Protein AF-A0A0F6SDD8-F1 (afdb_monomer_lite)

Sequence (160 aa):
MATKKSSKKKSAKKTAKSAKKSVKRTRSRAETPLMTAEERRKLVKAHDGYDDLIEEVVRKWSNDTALKVPGLSPAKLTKLLRDAERAKKKEAELRAALERKLGASYDARLRAEHDAWRAVLDVNAAVKLFARRDGALAERFAFLSDALTAKSAPEQPKEE

Structure (mmCIF, N/CA/C/O backbone):
data_AF-A0A0F6SDD8-F1
#
_entry.id   AF-A0A0F6SDD8-F1
#
loop_
_atom_site.group_PDB
_atom_site.id
_atom_site.type_symbol
_atom_site.label_atom_id
_atom_site.label_alt_id
_atom_site.label_comp_id
_atom_site.label_asym_id
_atom_site.label_entity_id
_atom_site.label_seq_id
_atom_site.pdbx_PDB_ins_code
_atom_site.Cartn_x
_atom_site.Cartn_y
_atom_site.Cartn_z
_atom_site.occupancy
_atom_site.B_iso_or_equiv
_atom_site.auth_seq_id
_atom_site.auth_comp_id
_atom_site.auth_asym_id
_atom_site.auth_atom_id
_atom_site.pdbx_PDB_model_num
ATOM 1 N N . MET A 1 1 ? -38.531 -73.138 -16.649 1.00 44.00 1 MET A N 1
ATOM 2 C CA . MET A 1 1 ? -37.800 -74.304 -16.091 1.00 44.00 1 MET A CA 1
ATOM 3 C C . MET A 1 1 ? -36.588 -73.812 -15.300 1.00 44.00 1 MET A C 1
ATOM 5 O O . MET A 1 1 ? -36.191 -72.670 -15.495 1.00 44.00 1 MET A O 1
ATOM 9 N N . ALA A 1 2 ? -36.010 -74.642 -14.424 1.00 46.47 2 ALA A N 1
ATOM 10 C CA . ALA A 1 2 ? -34.662 -74.430 -13.863 1.00 46.47 2 ALA A CA 1
ATOM 11 C C . ALA A 1 2 ? -33.587 -74.760 -14.946 1.00 46.47 2 ALA A C 1
ATOM 13 O O . ALA A 1 2 ? -33.962 -75.246 -16.007 1.00 46.47 2 ALA A O 1
ATOM 14 N N . THR A 1 3 ? -32.275 -74.499 -14.821 1.00 46.59 3 THR A N 1
ATOM 15 C CA . THR A 1 3 ? -31.350 -74.876 -13.722 1.00 46.59 3 THR A CA 1
ATOM 16 C C . THR A 1 3 ? -30.108 -73.968 -13.572 1.00 46.59 3 THR A C 1
ATOM 18 O O . THR A 1 3 ? -29.749 -73.219 -14.472 1.00 46.59 3 THR A O 1
ATOM 21 N N . LYS A 1 4 ? -29.406 -74.087 -12.428 1.00 46.31 4 LYS A N 1
ATOM 22 C CA . LYS A 1 4 ? -28.148 -73.384 -12.066 1.00 46.31 4 LYS A CA 1
ATOM 23 C C . LYS A 1 4 ? -26.872 -74.091 -12.577 1.00 46.31 4 LYS A C 1
ATOM 25 O O . LYS A 1 4 ? -26.862 -75.320 -12.590 1.00 46.31 4 LYS A O 1
ATOM 30 N N . LYS A 1 5 ? -25.782 -73.326 -12.804 1.00 48.28 5 LYS A N 1
ATOM 31 C CA . LYS A 1 5 ? -24.321 -73.592 -12.550 1.00 48.28 5 LYS A CA 1
ATOM 32 C C . LYS A 1 5 ? -23.512 -72.416 -13.176 1.00 48.28 5 LYS A C 1
ATOM 34 O O . LYS A 1 5 ? -23.873 -72.000 -14.263 1.00 48.28 5 LYS A O 1
ATOM 39 N N . SER A 1 6 ? -22.576 -71.673 -12.552 1.00 44.19 6 SER A N 1
ATOM 40 C CA . SER A 1 6 ? -21.309 -71.972 -11.823 1.00 44.19 6 SER A CA 1
ATOM 41 C C . SER A 1 6 ? -20.230 -72.639 -12.703 1.00 44.19 6 SER A C 1
ATOM 43 O O . SER A 1 6 ? -20.575 -73.615 -13.351 1.00 44.19 6 SER A O 1
ATOM 45 N N . SER A 1 7 ? -18.918 -72.324 -12.709 1.00 44.94 7 SER A N 1
ATOM 46 C CA . SER A 1 7 ? -18.048 -71.289 -12.067 1.00 44.94 7 SER A CA 1
ATOM 47 C C . SER A 1 7 ? -16.662 -71.275 -12.827 1.00 44.94 7 SER A C 1
ATOM 49 O O . SER A 1 7 ? -16.683 -71.670 -13.983 1.00 44.94 7 SER A O 1
ATOM 51 N N . LYS A 1 8 ? -15.432 -70.872 -12.408 1.00 40.53 8 LYS A N 1
ATOM 52 C CA . LYS A 1 8 ? -14.794 -70.571 -11.097 1.00 40.53 8 LYS A CA 1
ATOM 53 C C . LYS A 1 8 ? -13.409 -69.833 -11.201 1.00 40.53 8 LYS A C 1
ATOM 55 O O . LYS A 1 8 ? -12.373 -70.481 -11.273 1.00 40.53 8 LYS A O 1
ATOM 60 N N . LYS A 1 9 ? -13.378 -68.488 -11.130 1.00 45.12 9 LYS A N 1
ATOM 61 C CA . LYS A 1 9 ? -12.277 -67.594 -10.627 1.00 45.12 9 LYS A CA 1
ATOM 62 C C . LYS A 1 9 ? -10.794 -68.082 -10.685 1.00 45.12 9 LYS A C 1
ATOM 64 O O . LYS A 1 9 ? -10.389 -68.830 -9.800 1.00 45.12 9 LYS A O 1
ATOM 69 N N . LYS A 1 10 ? -9.951 -67.520 -11.580 1.00 44.53 10 LYS A N 1
ATOM 70 C CA . LYS A 1 10 ? -8.449 -67.435 -11.543 1.00 44.53 10 LYS A CA 1
ATOM 71 C C . LYS A 1 10 ? -7.939 -66.631 -12.769 1.00 44.53 10 LYS A C 1
ATOM 73 O O . LYS A 1 10 ? -8.639 -66.625 -13.770 1.00 44.53 10 LYS A O 1
ATOM 78 N N . SER A 1 11 ? -6.760 -65.991 -12.829 1.00 42.41 11 SER A N 1
ATOM 79 C CA . SER A 1 11 ? -5.891 -65.343 -11.816 1.00 42.41 11 SER A CA 1
ATOM 80 C C . SER A 1 11 ? -4.800 -64.499 -12.519 1.00 42.41 11 SER A C 1
ATOM 82 O O . SER A 1 11 ? -4.334 -64.874 -13.588 1.00 42.41 11 SER A O 1
ATOM 84 N N . ALA A 1 12 ? -4.378 -63.380 -11.920 1.00 46.97 12 ALA A N 1
ATOM 85 C CA . ALA A 1 12 ? -3.539 -62.339 -12.538 1.00 46.97 12 ALA A CA 1
ATOM 86 C C . ALA A 1 12 ? -2.123 -62.749 -13.014 1.00 46.97 12 ALA A C 1
ATOM 88 O O . ALA A 1 12 ? -1.447 -63.536 -12.349 1.00 46.97 12 ALA A O 1
ATOM 89 N N . LYS A 1 13 ? -1.585 -62.042 -14.030 1.00 42.28 13 LYS A N 1
ATOM 90 C CA . LYS A 1 13 ? -0.133 -61.775 -14.113 1.00 42.28 13 LYS A CA 1
ATOM 91 C C . LYS A 1 13 ? 0.233 -60.413 -14.739 1.00 42.28 13 LYS A C 1
ATOM 93 O O . LYS A 1 13 ? -0.121 -60.089 -15.861 1.00 42.28 13 LYS A O 1
ATOM 98 N N . LYS A 1 14 ? 0.972 -59.646 -13.935 1.00 51.28 14 LYS A N 1
ATOM 99 C CA . LYS A 1 14 ? 1.585 -58.315 -14.115 1.00 51.28 14 LYS A CA 1
ATOM 100 C C . LYS A 1 14 ? 2.164 -57.991 -15.514 1.00 51.28 14 LYS A C 1
ATOM 102 O O . LYS A 1 14 ? 3.063 -58.692 -15.964 1.00 51.28 14 LYS A O 1
ATOM 107 N N . THR A 1 15 ? 1.867 -56.793 -16.030 1.00 47.81 15 THR A N 1
ATOM 108 C CA . THR A 1 15 ? 2.735 -56.019 -16.957 1.00 47.81 15 THR A CA 1
ATOM 109 C C . THR A 1 15 ? 2.829 -54.544 -16.532 1.00 47.81 15 THR A C 1
ATOM 111 O O . THR A 1 15 ? 2.401 -53.622 -17.218 1.00 47.81 15 THR A O 1
ATOM 114 N N . ALA A 1 16 ? 3.414 -54.294 -15.357 1.00 52.66 16 ALA A N 1
ATOM 115 C CA . ALA A 1 16 ? 3.628 -52.940 -14.842 1.00 52.66 16 ALA A CA 1
ATOM 116 C C . ALA A 1 16 ? 4.839 -52.246 -15.511 1.00 52.66 16 ALA A C 1
ATOM 118 O O . ALA A 1 16 ? 5.933 -52.227 -14.952 1.00 52.66 16 ALA A O 1
ATOM 119 N N . LYS A 1 17 ? 4.637 -51.670 -16.704 1.00 50.75 17 LYS A N 1
ATOM 120 C CA . LYS A 1 17 ? 5.525 -50.708 -17.398 1.00 50.75 17 LYS A CA 1
ATOM 121 C C . LYS A 1 17 ? 4.655 -49.898 -18.385 1.00 50.75 17 LYS A C 1
ATOM 123 O O . LYS A 1 17 ? 3.901 -50.501 -19.125 1.00 50.75 17 LYS A O 1
ATOM 128 N N . SER A 1 18 ? 4.691 -48.566 -18.467 1.00 45.94 18 SER A N 1
ATOM 129 C CA . SER A 1 18 ? 5.513 -47.598 -17.731 1.00 45.94 18 SER A CA 1
ATOM 130 C C . SER A 1 18 ? 4.675 -46.419 -17.226 1.00 45.94 18 SER A C 1
ATOM 132 O O . SER A 1 18 ? 4.127 -45.640 -18.002 1.00 45.94 18 SER A O 1
ATOM 134 N N . ALA A 1 19 ? 4.624 -46.239 -15.905 1.00 49.44 19 ALA A N 1
ATOM 135 C CA . ALA A 1 19 ? 4.203 -44.972 -15.328 1.00 49.44 19 ALA A CA 1
ATOM 136 C C . ALA A 1 19 ? 5.352 -43.969 -15.509 1.00 49.44 19 ALA A C 1
ATOM 138 O O . ALA A 1 19 ? 6.226 -43.858 -14.647 1.00 49.44 19 ALA A O 1
ATOM 139 N N . LYS A 1 20 ? 5.367 -43.239 -16.634 1.00 48.06 20 LYS A N 1
ATOM 140 C CA . LYS A 1 20 ? 6.197 -42.036 -16.781 1.00 48.06 20 LYS A CA 1
ATOM 141 C C . LYS A 1 20 ? 5.686 -40.976 -15.800 1.00 48.06 20 LYS A C 1
ATOM 143 O O . LYS A 1 20 ? 4.957 -40.066 -16.180 1.00 48.06 20 LYS A O 1
ATOM 148 N N . LYS A 1 21 ? 6.093 -41.092 -14.529 1.00 50.47 21 LYS A N 1
ATOM 149 C CA . LYS A 1 21 ? 6.083 -39.982 -13.575 1.00 50.47 21 LYS A CA 1
ATOM 150 C C . LYS A 1 21 ? 6.970 -38.892 -14.165 1.00 50.47 21 LYS A C 1
ATOM 152 O O . LYS A 1 21 ? 8.182 -38.887 -13.959 1.00 50.47 21 LYS A O 1
ATOM 157 N N . SER A 1 22 ? 6.363 -37.968 -14.901 1.00 51.16 22 SER A N 1
ATOM 158 C CA . SER A 1 22 ? 6.929 -36.654 -15.153 1.00 51.16 22 SER A CA 1
ATOM 159 C C . SER A 1 22 ? 7.025 -35.956 -13.801 1.00 51.16 22 SER A C 1
ATOM 161 O O . SER A 1 22 ? 6.116 -35.248 -13.374 1.00 51.16 22 SER A O 1
ATOM 163 N N . VAL A 1 23 ? 8.126 -36.215 -13.085 1.00 50.06 23 VAL A N 1
ATOM 164 C CA . VAL A 1 23 ? 8.493 -35.481 -11.874 1.00 50.06 23 VAL A CA 1
ATOM 165 C C . VAL A 1 23 ? 8.621 -34.031 -12.308 1.00 50.06 23 VAL A C 1
ATOM 167 O O . VAL A 1 23 ? 9.621 -33.635 -12.909 1.00 50.06 23 VAL A O 1
ATOM 170 N N . LYS A 1 24 ? 7.540 -33.274 -12.096 1.00 54.25 24 LYS A N 1
ATOM 171 C CA . LYS A 1 24 ? 7.398 -31.878 -12.490 1.00 54.25 24 LYS A CA 1
ATOM 172 C C . LYS A 1 24 ? 8.423 -31.118 -11.672 1.00 54.25 24 LYS A C 1
ATOM 174 O O . LYS A 1 24 ? 8.175 -30.801 -10.516 1.00 54.25 24 LYS A O 1
ATOM 179 N N . ARG A 1 25 ? 9.611 -30.954 -12.260 1.00 51.09 25 ARG A N 1
ATOM 180 C CA . ARG A 1 25 ? 10.833 -30.496 -11.600 1.00 51.09 25 ARG A CA 1
ATOM 181 C C . ARG A 1 25 ? 10.624 -29.046 -11.191 1.00 51.09 25 ARG A C 1
ATOM 183 O O . ARG A 1 25 ? 10.959 -28.128 -11.938 1.00 51.09 25 ARG A O 1
ATOM 190 N N . THR A 1 26 ? 10.017 -28.863 -10.021 1.00 55.34 26 THR A N 1
ATOM 191 C CA . THR A 1 26 ? 9.860 -27.593 -9.326 1.00 55.34 26 THR A CA 1
ATOM 192 C C . THR A 1 26 ? 11.255 -27.094 -9.010 1.00 55.34 26 THR A C 1
ATOM 194 O O . THR A 1 26 ? 11.801 -27.358 -7.942 1.00 55.34 26 THR A O 1
ATOM 197 N N . ARG A 1 27 ? 11.851 -26.400 -9.987 1.00 56.19 27 ARG A N 1
ATOM 198 C CA . ARG A 1 27 ? 12.947 -25.473 -9.744 1.00 56.19 27 ARG A CA 1
ATOM 199 C C . ARG A 1 27 ? 12.474 -24.592 -8.598 1.00 56.19 27 ARG A C 1
ATOM 201 O O . ARG A 1 27 ? 11.515 -23.841 -8.781 1.00 56.19 27 ARG A O 1
ATOM 208 N N . SER A 1 28 ? 13.110 -24.727 -7.439 1.00 57.31 28 SER A N 1
ATOM 209 C CA . SER A 1 28 ? 13.036 -23.724 -6.390 1.00 57.31 28 SER A CA 1
ATOM 210 C C . SER A 1 28 ? 13.368 -22.400 -7.063 1.00 57.31 28 SER A C 1
ATOM 212 O O . SER A 1 28 ? 14.458 -22.210 -7.606 1.00 57.31 28 SER A O 1
ATOM 214 N N . ARG A 1 29 ? 12.362 -21.530 -7.164 1.00 60.12 29 ARG A N 1
ATOM 215 C CA . ARG A 1 29 ? 12.535 -20.207 -7.745 1.00 60.12 29 ARG A CA 1
ATOM 216 C C . ARG A 1 29 ? 13.395 -19.455 -6.747 1.00 60.12 29 ARG A C 1
ATOM 218 O O . ARG A 1 29 ? 12.869 -19.047 -5.722 1.00 60.12 29 ARG A O 1
ATOM 225 N N . ALA A 1 30 ? 14.694 -19.361 -7.029 1.00 59.06 30 ALA A N 1
ATOM 226 C CA . ALA A 1 30 ? 15.631 -18.622 -6.197 1.00 59.06 30 ALA A CA 1
ATOM 227 C C . ALA A 1 30 ? 15.031 -17.241 -5.923 1.00 59.06 30 ALA A C 1
ATOM 229 O O . ALA A 1 30 ? 14.735 -16.489 -6.859 1.00 59.06 30 ALA A O 1
ATOM 230 N N . GLU A 1 31 ? 14.751 -16.974 -4.653 1.00 67.88 31 GLU A N 1
ATOM 231 C CA . GLU A 1 31 ? 14.147 -15.720 -4.247 1.00 67.88 31 GLU A CA 1
ATOM 232 C C . GLU A 1 31 ? 15.206 -14.639 -4.423 1.00 67.88 31 GLU A C 1
ATOM 234 O O . GLU A 1 31 ? 16.320 -14.742 -3.909 1.00 67.88 31 GLU A O 1
ATOM 239 N N . THR A 1 32 ? 14.891 -13.628 -5.230 1.00 71.69 32 THR A N 1
ATOM 240 C CA . THR A 1 32 ? 15.753 -12.455 -5.367 1.00 71.69 32 THR A CA 1
ATOM 241 C C . THR A 1 32 ? 15.836 -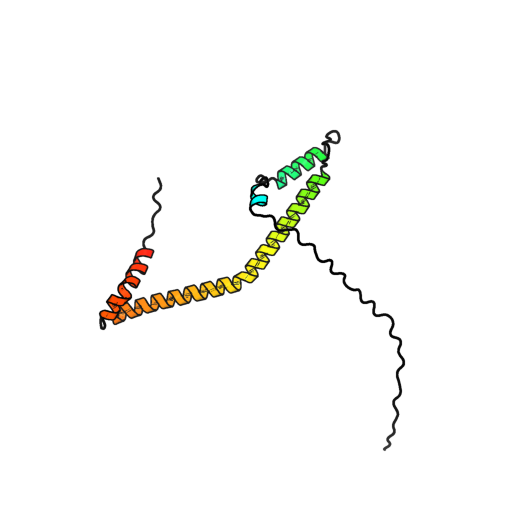11.788 -3.995 1.00 71.69 32 THR A C 1
ATOM 243 O O . THR A 1 32 ? 14.772 -11.443 -3.470 1.00 71.69 32 THR A O 1
ATOM 246 N N . PRO A 1 33 ? 17.035 -11.619 -3.406 1.00 78.19 33 PRO A N 1
ATOM 247 C CA . PRO A 1 33 ? 17.164 -11.089 -2.055 1.00 78.19 33 PRO A CA 1
ATOM 248 C C . PRO A 1 33 ? 16.494 -9.717 -1.960 1.00 78.19 33 PRO A C 1
ATOM 250 O O . PRO A 1 33 ? 16.616 -8.885 -2.863 1.00 78.19 33 PRO A O 1
ATOM 253 N N . LEU A 1 34 ? 15.740 -9.498 -0.882 1.00 83.19 34 LEU A N 1
ATOM 254 C CA . LEU A 1 34 ? 15.018 -8.249 -0.675 1.00 83.19 34 LEU A CA 1
ATOM 255 C C . LEU A 1 34 ? 16.026 -7.130 -0.407 1.00 83.19 34 LEU A C 1
ATOM 257 O O . LEU A 1 34 ? 16.721 -7.165 0.605 1.00 83.19 34 LEU A O 1
ATOM 261 N N . MET A 1 35 ? 16.052 -6.119 -1.279 1.00 86.50 35 MET A N 1
ATOM 262 C CA . MET A 1 35 ? 16.920 -4.956 -1.094 1.00 86.50 35 MET A CA 1
ATOM 263 C C . MET A 1 35 ? 16.654 -4.262 0.241 1.00 86.50 35 MET A C 1
ATOM 265 O O . MET A 1 35 ? 15.490 -3.975 0.572 1.00 86.50 35 MET A O 1
ATOM 269 N N . THR A 1 36 ? 17.726 -3.940 0.964 1.00 88.31 36 THR A N 1
ATOM 270 C CA . THR A 1 36 ? 17.660 -3.233 2.250 1.00 88.31 36 THR A CA 1
ATOM 271 C C . THR A 1 36 ? 17.143 -1.801 2.083 1.00 88.31 36 THR A C 1
ATOM 273 O O . THR A 1 36 ? 17.120 -1.235 0.986 1.00 88.31 36 THR A O 1
ATOM 276 N N . ALA A 1 37 ? 16.716 -1.175 3.184 1.00 84.12 37 ALA A N 1
ATOM 277 C CA . ALA A 1 37 ? 16.279 0.222 3.161 1.00 84.12 37 ALA A CA 1
ATOM 278 C C . ALA A 1 37 ? 17.405 1.183 2.728 1.00 84.12 37 ALA A C 1
ATOM 280 O O . ALA A 1 37 ? 17.132 2.206 2.102 1.00 84.12 37 ALA A O 1
ATOM 281 N N . GLU A 1 38 ? 18.666 0.845 3.012 1.00 83.88 38 GLU A N 1
ATOM 282 C CA . GLU A 1 38 ? 19.824 1.620 2.570 1.00 83.88 38 GLU A CA 1
ATOM 283 C C . GLU A 1 38 ? 20.108 1.475 1.077 1.00 83.88 38 GLU A C 1
ATOM 285 O O . GLU A 1 38 ? 20.321 2.482 0.408 1.00 83.88 38 GLU A O 1
ATOM 290 N N . GLU A 1 39 ? 20.087 0.254 0.534 1.00 86.00 39 GLU A N 1
ATOM 291 C CA . GLU A 1 39 ? 20.245 0.027 -0.911 1.00 86.00 39 GLU A CA 1
ATOM 292 C C . GLU A 1 39 ? 19.201 0.817 -1.702 1.00 86.00 39 GLU A C 1
ATOM 294 O O . GLU A 1 39 ? 19.546 1.516 -2.651 1.00 86.00 39 GLU A O 1
ATOM 299 N N . ARG A 1 40 ? 17.939 0.805 -1.252 1.00 85.88 40 ARG A N 1
ATOM 300 C CA . ARG A 1 40 ? 16.855 1.578 -1.880 1.00 85.88 40 ARG A CA 1
ATOM 301 C C . ARG A 1 40 ? 17.078 3.091 -1.834 1.00 85.88 40 ARG A C 1
ATOM 303 O O . ARG A 1 40 ? 16.659 3.776 -2.759 1.00 85.88 40 ARG A O 1
ATOM 310 N N . ARG A 1 41 ? 17.734 3.615 -0.791 1.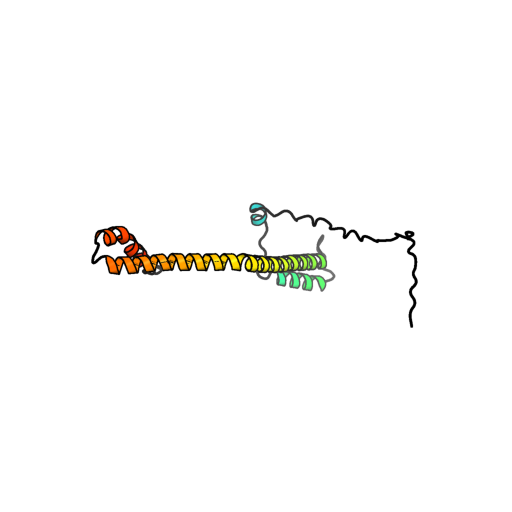00 82.81 41 ARG A N 1
ATOM 311 C CA . ARG A 1 41 ? 18.120 5.039 -0.690 1.00 82.81 41 ARG A CA 1
ATOM 312 C C . ARG A 1 41 ? 19.329 5.392 -1.564 1.00 82.81 41 ARG A C 1
ATOM 314 O O . ARG A 1 41 ? 19.472 6.550 -1.934 1.00 82.81 41 ARG A O 1
ATOM 321 N N . LYS A 1 42 ? 20.184 4.412 -1.880 1.00 86.56 42 LYS A N 1
ATOM 322 C CA . LYS A 1 42 ? 21.380 4.552 -2.733 1.00 86.56 42 LYS A CA 1
ATOM 323 C C . LYS A 1 42 ? 21.067 4.384 -4.232 1.00 86.56 42 LYS A C 1
ATOM 325 O O . LYS A 1 42 ? 21.907 4.715 -5.063 1.00 86.56 42 LYS A O 1
ATOM 330 N N . LEU A 1 43 ? 19.878 3.890 -4.593 1.00 86.81 43 LEU A N 1
ATOM 331 C CA . LEU A 1 43 ? 19.405 3.840 -5.980 1.00 86.81 43 LEU A CA 1
ATOM 332 C C . LEU A 1 43 ? 19.073 5.242 -6.512 1.00 86.81 43 LEU A C 1
ATOM 334 O O . LEU A 1 43 ? 18.389 6.029 -5.858 1.00 86.81 43 LEU A O 1
ATOM 338 N N . VAL A 1 44 ? 19.492 5.516 -7.749 1.00 84.94 44 VAL A N 1
ATOM 339 C CA . VAL A 1 44 ? 19.061 6.704 -8.497 1.00 84.94 44 VAL A CA 1
ATOM 340 C C . VAL A 1 44 ? 17.556 6.602 -8.754 1.00 84.94 44 VAL A C 1
ATOM 342 O O . VAL A 1 44 ? 17.088 5.622 -9.337 1.00 84.94 44 VAL A O 1
ATOM 345 N N . LYS A 1 45 ? 16.793 7.614 -8.327 1.00 84.62 45 LYS A N 1
ATOM 346 C CA . LYS A 1 45 ? 15.373 7.735 -8.679 1.00 84.62 45 LYS A CA 1
ATOM 347 C C . LYS A 1 45 ? 15.251 7.974 -10.182 1.00 84.62 45 LYS A C 1
ATOM 349 O O . LYS A 1 45 ? 15.939 8.837 -10.722 1.00 84.62 45 LYS A O 1
ATOM 354 N N . ALA A 1 46 ? 14.372 7.231 -10.844 1.00 83.81 46 ALA A N 1
ATOM 355 C CA . ALA A 1 46 ? 14.021 7.519 -12.227 1.00 83.81 46 ALA A CA 1
ATOM 356 C C . ALA A 1 46 ? 13.235 8.841 -12.314 1.00 83.81 46 ALA A C 1
ATOM 358 O O . ALA A 1 46 ? 12.544 9.212 -11.366 1.00 83.81 46 ALA A O 1
ATOM 359 N N . HIS A 1 47 ? 13.357 9.540 -13.442 1.00 84.88 47 HIS A N 1
ATOM 360 C CA . HIS A 1 47 ? 12.598 10.758 -13.732 1.00 84.88 47 HIS A CA 1
ATOM 361 C C . HIS A 1 47 ? 11.138 10.416 -14.078 1.00 84.88 47 HIS A C 1
ATOM 363 O O . HIS A 1 47 ? 10.865 9.335 -14.604 1.00 84.88 47 HIS A O 1
ATOM 369 N N . ASP A 1 48 ? 10.196 11.328 -13.856 1.00 81.81 48 ASP A N 1
ATOM 370 C CA . ASP A 1 48 ? 8.828 11.145 -14.353 1.00 81.81 48 ASP A CA 1
ATOM 371 C C . ASP A 1 48 ? 8.829 11.104 -15.894 1.00 81.81 48 ASP A C 1
ATOM 373 O O . ASP A 1 48 ? 9.508 11.900 -16.543 1.00 81.81 48 ASP A O 1
ATOM 377 N N . GLY A 1 49 ? 8.151 10.123 -16.498 1.00 85.50 49 GLY A N 1
ATOM 378 C CA . GLY A 1 49 ? 8.237 9.876 -17.948 1.00 85.50 49 GLY A CA 1
ATOM 379 C C . GLY A 1 49 ? 9.563 9.258 -18.432 1.00 85.50 49 GLY A C 1
ATOM 380 O O . GLY A 1 49 ? 9.859 9.298 -19.625 1.00 85.50 49 GLY A O 1
ATOM 381 N N . TYR A 1 50 ? 10.386 8.666 -17.548 1.00 89.38 50 TYR A N 1
ATOM 382 C CA . TYR A 1 50 ? 11.622 7.987 -17.984 1.00 89.38 50 TYR A CA 1
ATOM 383 C C . TYR A 1 50 ? 11.362 6.843 -18.985 1.00 89.38 50 TYR A C 1
ATOM 385 O O . TYR A 1 50 ? 12.239 6.552 -19.798 1.00 89.38 50 TYR A O 1
ATOM 393 N N . ASP A 1 51 ? 10.191 6.191 -18.910 1.00 88.94 51 ASP A N 1
ATOM 394 C CA . ASP A 1 51 ? 9.780 5.128 -19.834 1.00 88.94 51 ASP A CA 1
ATOM 395 C C . ASP A 1 51 ? 9.788 5.687 -21.283 1.00 88.94 51 ASP A C 1
ATOM 397 O O . ASP A 1 51 ? 10.504 5.166 -22.142 1.00 88.94 51 ASP A O 1
ATOM 401 N N . ASP A 1 52 ? 9.111 6.820 -21.518 1.00 89.38 52 ASP A N 1
ATOM 402 C CA . ASP A 1 52 ? 9.012 7.500 -22.822 1.00 89.38 52 ASP A CA 1
ATOM 403 C C . ASP A 1 52 ? 10.372 8.013 -23.325 1.00 89.38 52 ASP A C 1
ATOM 405 O O . ASP A 1 52 ? 10.714 7.866 -24.502 1.00 89.38 52 ASP A O 1
ATOM 409 N N . LEU A 1 53 ? 11.191 8.576 -22.427 1.00 91.38 53 LEU A N 1
ATOM 410 C CA . LEU A 1 53 ? 12.533 9.065 -22.758 1.00 91.38 53 LEU A CA 1
ATOM 411 C C . LEU A 1 53 ? 13.458 7.927 -23.221 1.00 91.38 53 LEU A C 1
ATOM 413 O O . LEU A 1 53 ? 14.242 8.106 -24.156 1.00 91.38 53 LEU A O 1
ATOM 417 N N . ILE A 1 54 ? 13.363 6.742 -22.606 1.00 90.31 54 ILE A N 1
ATOM 418 C CA . ILE A 1 54 ? 14.122 5.563 -23.044 1.00 90.31 54 ILE A CA 1
ATOM 419 C C . ILE A 1 54 ? 13.637 5.089 -24.419 1.00 90.31 54 ILE A C 1
ATOM 421 O O . ILE A 1 54 ? 14.476 4.730 -25.249 1.00 90.31 54 ILE A O 1
ATOM 425 N N . GLU A 1 55 ? 12.330 5.111 -24.697 1.00 91.44 55 GLU A N 1
ATOM 426 C CA . GLU A 1 55 ? 11.817 4.778 -26.032 1.00 91.44 55 GLU A CA 1
ATOM 427 C C . GLU A 1 55 ? 12.283 5.779 -27.098 1.00 91.44 55 GLU A C 1
ATOM 429 O O . GLU A 1 55 ? 12.713 5.361 -28.177 1.00 91.44 55 GLU A O 1
ATOM 434 N N . GLU A 1 56 ? 12.294 7.082 -26.803 1.00 91.88 56 GLU A N 1
ATOM 435 C CA . GLU A 1 56 ? 12.774 8.096 -27.746 1.00 91.88 56 GLU A CA 1
ATOM 436 C C . GLU A 1 56 ? 14.283 7.966 -28.022 1.00 91.88 56 GLU A C 1
ATOM 438 O O . GLU A 1 56 ? 14.708 8.028 -29.180 1.00 91.88 56 GLU A O 1
ATOM 443 N N . VAL A 1 57 ? 15.095 7.706 -26.989 1.00 91.06 57 VAL A N 1
ATOM 444 C CA . VAL A 1 57 ? 16.536 7.425 -27.125 1.00 91.06 57 VAL A CA 1
ATOM 445 C C . VAL A 1 57 ? 16.771 6.156 -27.947 1.00 91.06 57 VAL A C 1
ATOM 447 O O . VAL A 1 57 ? 17.589 6.166 -28.867 1.00 91.06 57 VAL A O 1
ATOM 450 N N . VAL A 1 58 ? 16.031 5.075 -27.674 1.00 91.62 58 VAL A N 1
ATOM 451 C CA . VAL A 1 58 ? 16.097 3.829 -28.458 1.00 91.62 58 VAL A CA 1
ATOM 452 C C . VAL A 1 58 ? 15.705 4.076 -29.914 1.00 91.62 58 VAL A C 1
ATOM 454 O O . VAL A 1 58 ? 16.377 3.557 -30.804 1.00 91.62 58 VAL A O 1
ATOM 457 N N . ARG A 1 59 ? 14.667 4.877 -30.180 1.00 91.50 59 ARG A N 1
ATOM 458 C CA . ARG A 1 59 ? 14.203 5.215 -31.534 1.00 91.50 59 ARG A CA 1
ATOM 459 C C . ARG A 1 59 ? 15.231 6.051 -32.296 1.00 91.50 59 ARG A C 1
ATOM 461 O O . ARG A 1 59 ? 15.591 5.681 -33.409 1.00 91.50 59 ARG A O 1
ATOM 468 N N . LYS A 1 60 ? 15.737 7.135 -31.697 1.00 90.44 60 LYS A N 1
ATOM 469 C CA . LYS A 1 60 ? 16.778 7.997 -32.289 1.00 90.44 60 LYS A CA 1
ATOM 470 C C . LYS A 1 60 ? 18.042 7.193 -32.607 1.00 90.44 60 LYS A C 1
ATOM 472 O O . LYS A 1 60 ? 18.525 7.240 -33.733 1.00 90.44 60 LYS A O 1
ATOM 477 N N . TRP A 1 61 ? 18.517 6.387 -31.658 1.00 91.81 61 TRP A N 1
ATOM 478 C CA . TRP A 1 61 ? 19.720 5.567 -31.827 1.00 91.81 61 TRP A CA 1
ATOM 479 C C . TRP A 1 61 ? 19.524 4.399 -32.811 1.00 91.81 61 TRP A C 1
ATOM 481 O O . TRP A 1 61 ? 20.434 4.075 -33.561 1.00 91.81 61 TRP A O 1
ATOM 491 N N . SER A 1 62 ? 18.340 3.783 -32.886 1.00 87.31 62 SER A N 1
ATOM 492 C CA . SER A 1 62 ? 18.094 2.706 -33.867 1.00 87.31 62 SER A CA 1
ATOM 493 C C . SER A 1 62 ? 18.018 3.210 -35.314 1.00 87.31 62 SER A C 1
ATOM 495 O O . SER A 1 62 ? 18.190 2.415 -36.235 1.00 87.31 62 SER A O 1
ATOM 497 N N . ASN A 1 63 ? 17.769 4.509 -35.515 1.00 89.25 63 ASN A N 1
ATOM 498 C CA . ASN A 1 63 ? 17.701 5.137 -36.835 1.00 89.25 63 ASN A CA 1
ATOM 499 C C . ASN A 1 63 ? 19.074 5.607 -37.356 1.00 89.25 63 ASN A C 1
ATOM 501 O O . ASN A 1 63 ? 19.241 5.723 -38.568 1.00 89.25 63 ASN A O 1
ATOM 505 N N . ASP A 1 64 ? 20.044 5.871 -36.473 1.00 85.94 64 ASP A N 1
ATOM 506 C CA . ASP A 1 64 ? 21.405 6.289 -36.838 1.00 85.94 64 ASP A CA 1
ATOM 507 C C . ASP A 1 64 ? 22.402 5.131 -36.665 1.00 85.94 64 ASP A C 1
ATOM 509 O O . ASP A 1 64 ? 22.832 4.791 -35.562 1.00 85.94 64 ASP A O 1
ATOM 513 N N . THR A 1 65 ? 22.800 4.531 -37.788 1.00 76.56 65 THR A N 1
ATOM 514 C CA . THR A 1 65 ? 23.740 3.400 -37.833 1.00 76.56 65 THR A CA 1
ATOM 515 C C . THR A 1 65 ? 25.211 3.796 -37.653 1.00 76.56 65 THR A C 1
ATOM 517 O O . THR A 1 65 ? 26.055 2.913 -37.445 1.00 76.56 65 THR A O 1
ATOM 520 N N . ALA A 1 66 ? 25.541 5.092 -37.693 1.00 80.62 66 ALA A N 1
ATOM 521 C CA . ALA A 1 66 ? 26.872 5.592 -37.361 1.00 80.62 66 ALA A CA 1
ATOM 522 C C . ALA A 1 66 ? 27.069 5.706 -35.838 1.00 80.62 66 ALA A C 1
ATOM 524 O O . ALA A 1 66 ? 28.183 5.501 -35.346 1.00 80.62 66 ALA A O 1
ATOM 525 N N . LEU A 1 67 ? 25.996 5.970 -35.082 1.00 81.12 67 LEU A N 1
ATOM 526 C CA . LEU A 1 67 ? 26.052 6.196 -33.638 1.00 81.12 67 LEU A CA 1
ATOM 527 C C . LEU A 1 67 ? 26.374 4.903 -32.857 1.00 81.12 67 LEU A C 1
ATOM 529 O O . LEU A 1 67 ? 25.556 3.989 -32.732 1.00 81.12 67 LEU A O 1
ATOM 533 N N . LYS A 1 68 ? 27.577 4.816 -32.277 1.00 85.50 68 LYS A N 1
ATOM 534 C CA . LYS A 1 68 ? 28.050 3.631 -31.535 1.00 85.50 68 LYS A CA 1
ATOM 535 C C . LYS A 1 68 ?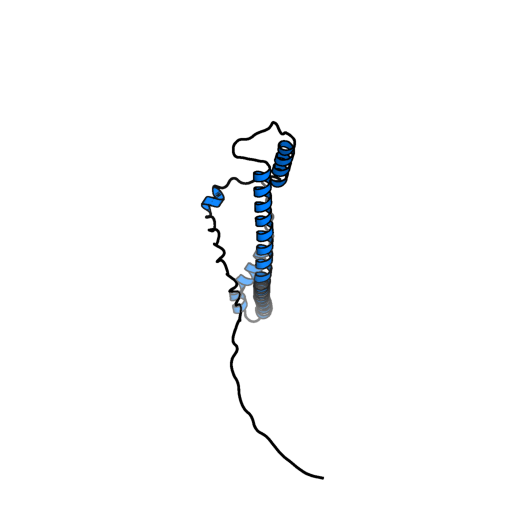 28.516 3.999 -30.128 1.00 85.50 68 LYS A C 1
ATOM 537 O O . LYS A 1 68 ? 29.583 4.576 -29.955 1.00 85.50 68 LYS A O 1
ATOM 542 N N . VAL A 1 69 ? 27.739 3.604 -29.118 1.00 85.69 69 VAL A N 1
ATOM 543 C CA . VAL A 1 69 ? 28.103 3.744 -27.697 1.00 85.69 69 VAL A CA 1
ATOM 544 C C . VAL A 1 69 ? 28.756 2.444 -27.199 1.00 85.69 69 VAL A C 1
ATOM 546 O O . VAL A 1 69 ? 28.110 1.394 -27.254 1.00 85.69 69 VAL A O 1
ATOM 549 N N . PRO A 1 70 ? 30.001 2.462 -26.688 1.00 87.38 70 PRO A N 1
ATOM 550 C CA . PRO A 1 70 ? 30.648 1.268 -26.144 1.00 87.38 70 PRO A CA 1
ATOM 551 C C . PRO A 1 70 ? 29.852 0.618 -24.998 1.00 87.38 70 PRO A C 1
ATOM 553 O O . PRO A 1 70 ? 29.366 1.290 -24.092 1.00 87.38 70 PRO A O 1
ATOM 556 N N . GLY A 1 71 ? 29.723 -0.713 -25.015 1.00 85.19 71 GLY A N 1
ATOM 557 C CA . GLY A 1 71 ? 29.128 -1.497 -23.919 1.00 85.19 71 GLY A CA 1
ATOM 558 C C . GLY A 1 71 ? 27.598 -1.416 -23.756 1.00 85.19 71 GLY A C 1
ATOM 559 O O . GLY A 1 71 ? 27.031 -2.181 -22.962 1.00 85.19 71 GLY A O 1
ATOM 560 N N . LEU A 1 72 ? 26.905 -0.551 -24.501 1.00 88.06 72 LEU A N 1
ATOM 561 C CA . LEU A 1 72 ? 25.441 -0.507 -24.599 1.00 88.06 72 LEU A CA 1
ATOM 562 C C . LEU A 1 72 ? 24.970 -0.796 -26.035 1.00 88.06 72 LEU A C 1
ATOM 564 O O . LEU A 1 72 ? 25.738 -0.767 -26.989 1.00 88.06 72 LEU A O 1
ATOM 568 N N . SER A 1 73 ? 23.680 -1.090 -26.178 1.00 89.88 73 SER A N 1
ATOM 569 C CA . SER A 1 73 ? 22.986 -1.160 -27.466 1.00 89.88 73 SER A CA 1
ATOM 570 C C . SER A 1 73 ? 21.509 -0.795 -27.271 1.00 89.88 73 SER A C 1
ATOM 572 O O . SER A 1 73 ? 21.003 -0.969 -26.154 1.00 89.88 73 SER A O 1
ATOM 574 N N . PRO A 1 74 ? 20.781 -0.363 -28.320 1.00 89.62 74 PRO A N 1
ATOM 575 C CA . PRO A 1 74 ? 19.347 -0.087 -28.216 1.00 89.62 74 PRO A CA 1
ATOM 576 C C . PRO A 1 74 ? 18.571 -1.284 -27.647 1.00 89.62 74 PRO A C 1
ATOM 578 O O . PRO A 1 74 ? 17.829 -1.143 -26.680 1.00 89.62 74 PRO A O 1
ATOM 581 N N . ALA A 1 75 ? 18.858 -2.498 -28.131 1.00 89.69 75 ALA A N 1
ATOM 582 C CA . ALA A 1 75 ? 18.235 -3.733 -27.648 1.00 89.69 75 ALA A CA 1
ATOM 583 C C . ALA A 1 75 ? 18.478 -4.018 -26.149 1.00 89.69 75 ALA A C 1
ATOM 585 O O . ALA A 1 75 ? 17.623 -4.617 -25.491 1.00 89.69 75 ALA A O 1
ATOM 586 N N . LYS A 1 76 ? 19.616 -3.583 -25.582 1.00 90.69 76 LYS A N 1
ATOM 587 C CA . LYS A 1 76 ? 19.900 -3.687 -24.139 1.00 90.69 76 LYS A CA 1
ATOM 588 C C . LYS A 1 76 ? 18.997 -2.745 -23.335 1.00 90.69 76 LYS A C 1
ATOM 590 O O . LYS A 1 76 ? 18.459 -3.173 -22.317 1.00 90.69 76 LYS A O 1
ATOM 595 N N . LEU A 1 77 ? 18.778 -1.517 -23.815 1.00 89.94 77 LEU A N 1
ATOM 596 C CA . LEU A 1 77 ? 17.840 -0.561 -23.211 1.00 89.94 77 LEU A CA 1
ATOM 597 C C . LEU A 1 77 ? 16.389 -1.055 -23.315 1.00 89.94 77 LEU A C 1
ATOM 599 O O . LEU A 1 77 ? 15.714 -1.167 -22.295 1.00 89.94 77 LEU A O 1
ATOM 603 N N . THR A 1 78 ? 15.936 -1.473 -24.505 1.00 91.75 78 THR A N 1
ATOM 604 C CA . THR A 1 78 ? 14.584 -2.031 -24.707 1.00 91.75 78 THR A CA 1
ATOM 605 C C . THR A 1 78 ? 14.318 -3.252 -23.822 1.00 91.75 78 THR A C 1
ATOM 607 O O . THR A 1 78 ? 13.201 -3.443 -23.341 1.00 91.75 78 THR A O 1
ATOM 610 N N . LYS A 1 79 ? 15.332 -4.097 -23.581 1.00 92.81 79 LYS A N 1
ATOM 611 C CA . LYS A 1 79 ? 15.206 -5.228 -22.653 1.00 92.81 79 LYS A CA 1
ATOM 612 C C . LYS A 1 79 ? 15.019 -4.755 -21.209 1.00 92.81 79 LYS A C 1
ATOM 614 O O . LYS A 1 79 ? 14.121 -5.259 -20.541 1.00 92.81 79 LYS A O 1
ATOM 619 N N . LEU A 1 80 ? 15.844 -3.817 -20.738 1.00 92.00 80 LEU A N 1
ATOM 620 C CA . LEU A 1 80 ? 15.755 -3.283 -19.374 1.00 92.00 80 LEU A CA 1
ATOM 621 C C . LEU A 1 80 ? 14.389 -2.634 -19.117 1.00 92.00 80 LEU A C 1
ATOM 623 O O . LEU A 1 80 ? 13.765 -2.947 -18.107 1.00 92.00 80 LEU A O 1
ATOM 627 N N . LEU A 1 81 ? 13.891 -1.837 -20.069 1.00 91.56 81 LEU A N 1
ATOM 628 C CA . LEU A 1 81 ? 12.554 -1.239 -20.031 1.00 91.56 81 LEU A CA 1
ATOM 629 C C . LEU A 1 81 ? 11.461 -2.313 -19.879 1.00 91.56 81 LEU A C 1
ATOM 631 O O . LEU A 1 81 ? 10.702 -2.303 -18.913 1.00 91.56 81 LEU A O 1
ATOM 635 N N . ARG A 1 82 ? 11.444 -3.318 -20.765 1.00 93.06 82 ARG A N 1
ATOM 636 C CA . ARG A 1 82 ? 10.467 -4.425 -20.724 1.00 93.06 82 ARG A CA 1
ATOM 637 C C . ARG A 1 82 ? 10.545 -5.258 -19.446 1.00 93.06 82 ARG A C 1
ATOM 639 O O . ARG A 1 82 ? 9.518 -5.723 -18.953 1.00 93.06 82 ARG A O 1
ATOM 646 N N . ASP A 1 83 ? 11.737 -5.493 -18.905 1.00 92.00 83 ASP A N 1
ATOM 647 C CA . ASP A 1 83 ? 11.887 -6.246 -17.657 1.00 92.00 83 ASP A CA 1
ATOM 648 C C . ASP A 1 83 ? 11.473 -5.402 -16.427 1.00 92.00 83 ASP A C 1
ATOM 650 O O . ASP A 1 83 ? 10.900 -5.964 -15.489 1.00 92.00 83 ASP A O 1
ATOM 654 N N . ALA A 1 84 ? 11.614 -4.069 -16.472 1.00 89.69 84 ALA A N 1
ATOM 655 C CA . ALA A 1 84 ? 11.048 -3.140 -15.488 1.00 89.69 84 ALA A CA 1
ATOM 656 C C . ALA A 1 84 ? 9.508 -3.067 -15.561 1.00 89.69 84 ALA A C 1
ATOM 658 O O . ALA A 1 84 ? 8.842 -3.244 -14.539 1.00 89.69 84 ALA A O 1
ATOM 659 N N . GLU A 1 85 ? 8.914 -2.939 -16.756 1.00 91.75 85 GLU A N 1
ATOM 660 C CA . GLU A 1 85 ? 7.456 -3.044 -16.949 1.00 91.75 85 GLU A CA 1
ATOM 661 C C . GLU A 1 85 ? 6.892 -4.344 -16.355 1.00 91.75 85 GLU A C 1
ATOM 663 O O . GLU A 1 85 ? 5.849 -4.358 -15.700 1.00 91.75 85 GLU A O 1
ATOM 668 N N . ARG A 1 86 ? 7.582 -5.466 -16.597 1.00 92.50 86 ARG A N 1
ATOM 669 C CA . ARG A 1 86 ? 7.204 -6.793 -16.092 1.00 92.50 86 ARG A CA 1
ATOM 670 C C . ARG A 1 86 ? 7.341 -6.912 -14.579 1.00 92.50 86 ARG A C 1
ATOM 672 O O . ARG A 1 86 ? 6.719 -7.812 -14.015 1.00 92.50 86 ARG A O 1
ATOM 679 N N . ALA A 1 87 ? 8.159 -6.084 -13.934 1.00 90.12 87 ALA A N 1
ATOM 680 C CA . ALA A 1 87 ? 8.191 -5.962 -12.482 1.00 90.12 87 ALA A CA 1
ATOM 681 C C . ALA A 1 87 ? 6.999 -5.119 -11.998 1.00 90.12 87 ALA A C 1
ATOM 683 O O . ALA A 1 87 ? 6.204 -5.625 -11.211 1.00 90.12 87 ALA A O 1
ATOM 684 N N . LYS A 1 88 ? 6.804 -3.918 -12.563 1.00 89.75 88 LYS A N 1
ATOM 685 C CA . LYS A 1 88 ? 5.691 -2.976 -12.300 1.00 89.75 88 LYS A CA 1
ATOM 686 C C . LYS A 1 88 ? 4.314 -3.661 -12.390 1.00 89.75 88 LYS A C 1
ATOM 688 O O . LYS A 1 88 ? 3.509 -3.564 -11.468 1.00 89.75 88 LYS A O 1
ATOM 693 N N . LYS A 1 89 ? 4.078 -4.447 -13.449 1.00 93.00 89 LYS A N 1
ATOM 694 C CA . LYS A 1 89 ? 2.832 -5.214 -13.669 1.00 93.00 89 LYS A CA 1
ATOM 695 C C . LYS A 1 89 ? 2.614 -6.302 -12.597 1.00 93.00 89 LYS A C 1
ATOM 697 O O . LYS A 1 89 ? 1.554 -6.338 -11.982 1.00 93.00 89 LYS A O 1
ATOM 702 N N . LYS A 1 90 ? 3.637 -7.107 -12.275 1.00 92.12 90 LYS A N 1
ATOM 703 C CA . LYS A 1 90 ? 3.564 -8.124 -11.197 1.00 92.12 90 LYS A CA 1
ATOM 704 C C . LYS A 1 90 ? 3.413 -7.512 -9.807 1.00 92.12 90 LYS A C 1
ATOM 706 O O . LYS A 1 90 ? 2.786 -8.105 -8.939 1.00 92.12 90 LYS A O 1
ATOM 711 N N . GLU A 1 91 ? 4.013 -6.351 -9.573 1.00 91.12 91 GLU A N 1
ATOM 712 C CA . GLU A 1 91 ? 3.893 -5.630 -8.310 1.00 91.12 91 GLU A CA 1
ATOM 713 C C . GLU A 1 91 ? 2.453 -5.137 -8.105 1.00 91.12 91 GLU A C 1
ATOM 715 O O . GLU A 1 91 ? 1.896 -5.321 -7.026 1.00 91.12 91 GLU A O 1
ATOM 720 N N . ALA A 1 92 ? 1.812 -4.606 -9.153 1.00 91.75 92 ALA A N 1
ATOM 721 C CA . ALA A 1 92 ? 0.394 -4.243 -9.134 1.00 91.75 92 ALA A CA 1
ATOM 722 C C . ALA A 1 92 ? -0.531 -5.464 -8.938 1.00 91.75 92 ALA A C 1
ATOM 724 O O . ALA A 1 92 ? -1.439 -5.414 -8.110 1.00 91.75 92 ALA A O 1
ATOM 725 N N . GLU A 1 93 ? -0.268 -6.583 -9.625 1.00 93.12 93 GLU A N 1
ATOM 726 C CA . GLU A 1 93 ? -0.979 -7.858 -9.413 1.00 93.12 93 GLU A CA 1
ATOM 727 C C . GLU A 1 93 ? -0.877 -8.338 -7.953 1.00 93.12 93 GLU A C 1
ATOM 729 O O . GLU A 1 93 ? -1.870 -8.770 -7.365 1.00 93.12 93 GLU A O 1
ATOM 734 N N . LEU A 1 94 ? 0.314 -8.240 -7.349 1.00 91.75 94 LEU A N 1
ATOM 735 C CA . LEU A 1 94 ? 0.558 -8.631 -5.959 1.00 91.75 94 LEU A CA 1
ATOM 736 C C . LEU A 1 94 ? -0.075 -7.662 -4.951 1.00 91.75 94 LEU A C 1
ATOM 738 O O . LEU A 1 94 ? -0.629 -8.141 -3.962 1.00 91.75 94 LEU A O 1
ATOM 742 N N . ARG A 1 95 ? -0.062 -6.343 -5.204 1.00 92.00 95 ARG A N 1
ATOM 743 C CA . ARG A 1 95 ? -0.805 -5.351 -4.401 1.00 92.00 95 ARG A CA 1
ATOM 744 C C . ARG A 1 95 ? -2.295 -5.681 -4.379 1.00 92.00 95 ARG A C 1
ATOM 746 O O . ARG A 1 95 ? -2.823 -5.988 -3.314 1.00 92.00 95 ARG A O 1
ATOM 753 N N . ALA A 1 96 ? -2.926 -5.791 -5.549 1.00 92.31 96 ALA A N 1
ATOM 754 C CA . ALA A 1 96 ? -4.346 -6.124 -5.664 1.00 92.31 96 ALA A CA 1
ATOM 755 C C . ALA A 1 96 ? -4.696 -7.489 -5.032 1.00 92.31 96 ALA A C 1
ATOM 757 O O . ALA A 1 96 ? -5.777 -7.669 -4.468 1.00 92.31 96 ALA A O 1
ATOM 758 N N . ALA A 1 97 ? -3.789 -8.471 -5.091 1.00 90.81 97 ALA A N 1
ATOM 759 C CA . ALA A 1 97 ? -3.968 -9.767 -4.434 1.00 90.81 97 ALA A CA 1
ATOM 760 C C . ALA A 1 97 ? -3.799 -9.719 -2.901 1.00 90.81 97 ALA A C 1
ATOM 762 O O . ALA A 1 97 ? -4.388 -10.553 -2.211 1.00 90.81 97 ALA A O 1
ATOM 763 N N . LEU A 1 98 ? -3.010 -8.785 -2.361 1.00 92.31 98 LEU A N 1
ATOM 764 C CA . LEU A 1 98 ? -2.883 -8.542 -0.920 1.00 92.31 98 LEU A CA 1
ATOM 765 C C . LEU A 1 98 ? -4.060 -7.716 -0.394 1.00 92.31 98 LEU A C 1
ATOM 767 O O . LEU A 1 98 ? -4.672 -8.112 0.592 1.00 92.31 98 LEU A O 1
ATOM 771 N N . GLU A 1 99 ? -4.443 -6.647 -1.089 1.00 91.38 99 GLU A N 1
ATOM 772 C CA . GLU A 1 99 ? -5.612 -5.811 -0.785 1.00 91.38 99 GLU A CA 1
ATOM 773 C C . GLU A 1 99 ? -6.890 -6.655 -0.696 1.00 91.38 99 GLU A C 1
ATOM 775 O O . GLU A 1 99 ? -7.596 -6.599 0.306 1.00 91.38 99 GLU A O 1
ATOM 780 N N . ARG A 1 100 ? -7.137 -7.546 -1.668 1.00 90.62 100 ARG A N 1
ATOM 781 C CA . ARG A 1 100 ? -8.283 -8.479 -1.636 1.00 90.62 100 ARG A CA 1
ATOM 782 C C . ARG A 1 100 ? -8.258 -9.463 -0.461 1.00 90.62 100 ARG A C 1
ATOM 784 O O . ARG A 1 100 ? -9.319 -9.889 -0.018 1.00 90.62 100 ARG A O 1
ATOM 791 N N . LYS A 1 101 ? -7.076 -9.845 0.037 1.00 89.44 101 LYS A N 1
ATOM 792 C CA . LYS A 1 101 ? -6.941 -10.722 1.217 1.00 89.44 101 LYS A CA 1
ATOM 793 C C . LYS A 1 101 ? -7.148 -9.955 2.520 1.00 89.44 101 LYS A C 1
ATOM 795 O O . LYS A 1 101 ? -7.785 -10.472 3.430 1.00 89.44 101 LYS A O 1
ATOM 800 N N . LEU A 1 102 ? -6.612 -8.738 2.600 1.00 92.00 102 LEU A N 1
ATOM 801 C CA . LEU A 1 102 ? -6.687 -7.884 3.783 1.00 92.00 102 LEU A CA 1
ATOM 802 C C . LEU A 1 102 ? -8.052 -7.199 3.924 1.00 92.00 102 LEU A C 1
ATOM 804 O O . LEU A 1 102 ? -8.465 -6.940 5.052 1.00 92.00 102 LEU A O 1
ATOM 808 N N . GLY A 1 103 ? -8.772 -6.963 2.822 1.00 90.38 103 GLY A N 1
ATOM 809 C CA . GLY A 1 103 ? -10.078 -6.299 2.799 1.00 90.38 103 GLY A CA 1
ATOM 810 C C . GLY A 1 103 ? -11.096 -6.934 3.745 1.00 90.38 103 GLY A C 1
ATOM 811 O O . GLY A 1 103 ? -11.664 -6.241 4.575 1.00 90.38 103 GLY A O 1
ATOM 812 N N . ALA A 1 104 ? -11.243 -8.263 3.738 1.00 88.38 104 ALA A N 1
ATOM 813 C CA . ALA A 1 104 ? -12.171 -8.946 4.645 1.00 88.38 104 ALA A CA 1
ATOM 814 C C . ALA A 1 104 ? -11.849 -8.701 6.137 1.00 88.38 104 ALA A C 1
ATOM 816 O O . ALA A 1 104 ? -12.755 -8.460 6.934 1.00 88.38 104 ALA A O 1
ATOM 817 N N . SER A 1 105 ? -10.566 -8.712 6.517 1.00 90.19 105 SER A N 1
ATOM 818 C CA . SER A 1 105 ? -10.125 -8.380 7.882 1.00 90.19 105 SER A CA 1
ATOM 819 C C . SER A 1 105 ? -10.216 -6.883 8.203 1.00 90.19 105 SER A C 1
ATOM 821 O O . SER A 1 105 ? -10.506 -6.519 9.340 1.00 90.19 105 SER A O 1
ATOM 823 N N . TYR A 1 106 ? -10.005 -6.016 7.212 1.00 90.56 106 TYR A N 1
ATOM 824 C CA . TYR A 1 106 ? -10.115 -4.565 7.343 1.00 90.56 106 TYR A CA 1
ATOM 825 C C . TYR A 1 106 ? -11.574 -4.141 7.553 1.00 90.56 106 TYR A C 1
ATOM 827 O O . TYR A 1 106 ? -11.863 -3.421 8.505 1.00 90.56 106 TYR A O 1
ATOM 835 N N . ASP A 1 107 ? -12.498 -4.676 6.755 1.00 93.81 107 ASP A N 1
ATOM 836 C CA . ASP A 1 107 ? -13.939 -4.484 6.904 1.00 93.81 107 ASP A CA 1
ATOM 837 C C . ASP A 1 107 ? -14.460 -5.050 8.232 1.00 93.81 107 ASP A C 1
ATOM 839 O O . ASP A 1 107 ? -15.314 -4.443 8.876 1.00 93.81 107 ASP A O 1
ATOM 843 N N . ALA A 1 108 ? -13.974 -6.224 8.655 1.00 93.88 108 ALA A N 1
ATOM 844 C CA . ALA A 1 108 ? -14.338 -6.808 9.947 1.00 93.88 108 ALA A CA 1
ATOM 845 C C . ALA A 1 108 ? -13.889 -5.912 11.112 1.00 93.88 108 ALA A C 1
ATOM 847 O O . ALA A 1 108 ? -14.672 -5.664 12.029 1.00 93.88 108 ALA A O 1
ATOM 848 N N . ARG A 1 109 ? -12.668 -5.364 11.036 1.00 95.62 109 ARG A N 1
ATOM 849 C CA . ARG A 1 109 ? -12.162 -4.374 11.992 1.00 95.62 109 ARG A CA 1
ATOM 850 C C . ARG A 1 109 ? -13.004 -3.096 11.976 1.00 95.62 109 ARG A C 1
ATOM 852 O O . ARG A 1 109 ? -13.412 -2.660 13.041 1.00 95.62 109 ARG A O 1
ATOM 859 N N . LEU A 1 110 ? -13.320 -2.535 10.805 1.00 95.19 110 LEU A N 1
ATOM 860 C CA . LEU A 1 110 ? -14.143 -1.322 10.700 1.00 95.19 110 LEU A CA 1
ATOM 861 C C . LEU A 1 110 ? -15.550 -1.509 11.286 1.00 95.19 110 LEU A C 1
ATOM 863 O O . LEU A 1 110 ? -16.049 -0.604 11.949 1.00 95.19 110 LEU A O 1
ATOM 867 N N . ARG A 1 111 ? -16.182 -2.677 11.092 1.00 95.69 111 ARG A N 1
ATOM 868 C CA . ARG A 1 111 ? -17.473 -2.994 11.734 1.00 95.69 111 ARG A CA 1
ATOM 869 C C . ARG A 1 111 ? -17.335 -3.083 13.256 1.00 95.69 111 ARG A C 1
ATOM 871 O O . ARG A 1 111 ? -18.126 -2.472 13.962 1.00 95.69 111 ARG A O 1
ATOM 878 N N . ALA A 1 112 ? -16.299 -3.751 13.765 1.00 95.81 112 ALA A N 1
ATOM 879 C CA . ALA A 1 112 ? -16.043 -3.824 15.205 1.00 95.81 112 ALA A CA 1
ATOM 880 C C . ALA A 1 112 ? -15.726 -2.447 15.831 1.00 95.81 112 ALA A C 1
ATOM 882 O O . ALA A 1 112 ? -16.221 -2.140 16.911 1.00 95.81 112 ALA A O 1
ATOM 883 N N . GLU A 1 113 ? -14.951 -1.601 15.145 1.00 94.44 113 GLU A N 1
ATOM 884 C CA . GLU A 1 113 ? -14.659 -0.217 15.549 1.00 94.44 113 GLU A CA 1
ATOM 885 C C . GLU A 1 113 ? -15.937 0.645 15.558 1.00 94.44 113 GLU A C 1
ATOM 887 O O . GLU A 1 113 ? -16.173 1.383 16.516 1.00 94.44 113 GLU A O 1
ATOM 892 N N . HIS A 1 114 ? -16.798 0.504 14.543 1.00 95.81 114 HIS A N 1
ATOM 893 C CA . HIS A 1 114 ? -18.109 1.156 14.477 1.00 95.81 114 HIS A CA 1
ATOM 894 C C . HIS A 1 114 ? -19.038 0.719 15.619 1.00 95.81 114 HIS A C 1
ATOM 896 O O . HIS A 1 114 ? -19.609 1.567 16.301 1.00 95.81 114 HIS A O 1
ATOM 902 N N . ASP A 1 115 ? -19.187 -0.586 15.848 1.00 96.38 115 ASP A N 1
ATOM 903 C CA . ASP A 1 115 ? -20.139 -1.116 16.827 1.00 96.38 115 ASP A CA 1
ATOM 904 C C . ASP A 1 115 ? -19.682 -0.839 18.270 1.00 96.38 115 ASP A C 1
ATOM 906 O O . ASP A 1 115 ? -20.504 -0.505 19.126 1.00 96.38 115 ASP A O 1
ATOM 910 N N . ALA A 1 116 ? -18.369 -0.856 18.528 1.00 95.44 116 ALA A N 1
ATOM 911 C CA . ALA A 1 116 ? -17.798 -0.387 19.789 1.00 95.44 116 ALA A CA 1
ATOM 912 C C . ALA A 1 116 ? -18.038 1.119 20.004 1.00 95.44 116 ALA A C 1
ATOM 914 O O . ALA A 1 116 ? -18.429 1.531 21.097 1.00 95.44 116 ALA A O 1
ATOM 915 N N . TRP A 1 117 ? -17.861 1.948 18.968 1.00 94.50 117 TRP A N 1
ATOM 916 C CA . TRP A 1 117 ? -18.142 3.384 19.058 1.00 94.50 117 TRP A CA 1
ATOM 917 C C . TRP A 1 117 ? -19.631 3.670 19.282 1.00 94.50 117 TRP A C 1
ATOM 919 O O . TRP A 1 117 ? -19.986 4.502 20.117 1.00 94.50 117 TRP A O 1
ATOM 929 N N . ARG A 1 118 ? -20.513 2.930 18.605 1.00 95.50 118 ARG A N 1
ATOM 930 C CA . ARG A 1 118 ? -21.960 2.999 18.816 1.00 95.50 118 ARG A CA 1
ATOM 931 C C . ARG A 1 118 ? -22.330 2.674 20.263 1.00 95.50 118 ARG A C 1
ATOM 933 O O . ARG A 1 118 ? -23.053 3.452 20.872 1.00 95.50 118 ARG A O 1
ATOM 940 N N . ALA A 1 119 ? -21.775 1.607 20.839 1.00 94.88 119 ALA A N 1
ATOM 941 C CA . ALA A 1 119 ? -22.007 1.262 22.241 1.00 94.88 119 ALA A CA 1
ATOM 942 C C . ALA A 1 119 ? -21.564 2.380 23.210 1.00 94.88 119 ALA A C 1
ATOM 944 O O . ALA A 1 119 ? -22.248 2.643 24.196 1.00 94.88 119 ALA A O 1
ATOM 945 N N . VAL A 1 120 ? -20.468 3.093 22.916 1.00 93.19 120 VAL A N 1
ATOM 946 C CA . VAL A 1 120 ? -20.031 4.268 23.699 1.00 93.19 120 VAL A CA 1
ATOM 947 C C . VAL A 1 120 ? -21.027 5.435 23.593 1.00 93.19 120 VAL A C 1
ATOM 949 O O . VAL A 1 120 ? -21.308 6.101 24.594 1.00 93.19 120 VAL A O 1
ATOM 952 N N . LEU A 1 121 ? -21.606 5.672 22.412 1.00 92.94 121 LEU A N 1
ATOM 953 C CA . LEU A 1 121 ? -22.655 6.683 22.225 1.00 92.94 121 LEU A CA 1
ATOM 954 C C . LEU A 1 121 ? -23.968 6.295 22.926 1.00 92.94 121 LEU A C 1
ATOM 956 O O . LEU A 1 121 ? -24.578 7.147 23.574 1.00 92.94 121 LEU A O 1
ATOM 960 N N . ASP A 1 122 ? -24.361 5.022 22.864 1.00 93.38 122 ASP A N 1
ATOM 961 C CA . ASP A 1 122 ? -25.543 4.489 23.552 1.00 93.38 122 ASP A CA 1
ATOM 962 C C . ASP A 1 122 ? -25.379 4.580 25.087 1.00 93.38 122 ASP A C 1
ATOM 964 O O . ASP A 1 122 ? -26.314 4.974 25.789 1.00 93.38 122 ASP A O 1
ATOM 968 N N . VAL A 1 123 ? -24.170 4.339 25.621 1.00 91.50 123 VAL A N 1
ATOM 969 C CA . VAL A 1 123 ? -23.833 4.585 27.039 1.00 91.50 123 VAL A CA 1
ATOM 970 C C . VAL A 1 123 ? -23.968 6.068 27.399 1.00 91.50 123 VAL A C 1
ATOM 972 O O . VAL A 1 123 ? -24.596 6.385 28.406 1.00 91.50 123 VAL A O 1
ATOM 975 N N . ASN A 1 124 ? -23.455 6.995 26.583 1.00 90.12 124 ASN A N 1
ATOM 976 C CA . ASN A 1 124 ? -23.618 8.438 26.820 1.00 90.12 124 ASN A CA 1
ATOM 977 C C . ASN A 1 124 ? -25.102 8.866 26.807 1.00 90.12 124 ASN A C 1
ATOM 979 O O . ASN A 1 124 ? -25.533 9.671 27.635 1.00 90.12 124 ASN A O 1
ATOM 983 N N . ALA A 1 125 ? -25.909 8.306 25.901 1.00 89.56 125 ALA A N 1
ATOM 984 C CA . ALA A 1 125 ? -27.349 8.550 25.858 1.00 89.56 125 ALA A CA 1
ATOM 985 C C . ALA A 1 125 ? -28.059 8.023 27.121 1.00 89.56 125 ALA A C 1
ATOM 987 O O . ALA A 1 125 ? -28.863 8.742 27.719 1.00 89.56 125 ALA A O 1
ATOM 988 N N . ALA A 1 126 ? -27.715 6.813 27.575 1.00 89.38 126 ALA A N 1
ATOM 989 C CA . ALA A 1 126 ? -28.234 6.240 28.815 1.00 89.38 126 ALA A CA 1
ATOM 990 C C . ALA A 1 126 ? -27.825 7.064 30.051 1.00 89.38 126 ALA A C 1
ATOM 992 O O . ALA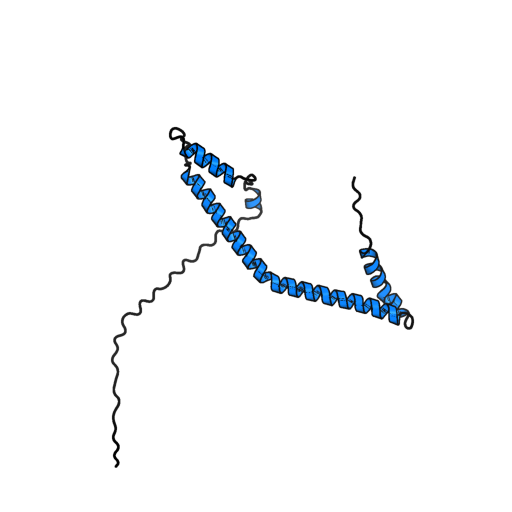 A 1 126 ? -28.681 7.399 30.869 1.00 89.38 126 ALA A O 1
ATOM 993 N N . VAL A 1 127 ? -26.554 7.470 30.160 1.00 89.12 127 VAL A N 1
ATOM 994 C CA . VAL A 1 127 ? -26.064 8.349 31.238 1.00 89.12 127 VAL A CA 1
ATOM 995 C C . VAL A 1 127 ? -26.883 9.639 31.292 1.00 89.12 127 VAL A C 1
ATOM 997 O O . VAL A 1 127 ? -27.381 9.994 32.355 1.00 89.12 127 VAL A O 1
ATOM 1000 N N . LYS A 1 128 ? -27.119 10.302 30.154 1.00 86.75 128 LYS A N 1
ATOM 1001 C CA . LYS A 1 128 ? -27.925 11.537 30.089 1.00 86.75 128 LYS A CA 1
ATOM 1002 C C . LYS A 1 128 ? -29.390 11.342 30.498 1.00 86.75 128 LYS A C 1
ATOM 1004 O O . LYS A 1 128 ? -29.982 12.261 31.064 1.00 86.75 128 LYS A O 1
ATOM 1009 N N . LEU A 1 129 ? -29.969 10.165 30.250 1.00 89.12 129 LEU A N 1
ATOM 1010 C CA . LEU A 1 129 ? -31.318 9.811 30.708 1.00 89.12 129 LEU A CA 1
ATOM 1011 C C . LEU A 1 129 ? -31.372 9.564 32.226 1.00 89.12 129 LEU A C 1
ATOM 1013 O O . LEU A 1 129 ? -32.297 10.034 32.891 1.00 89.12 129 LEU A O 1
ATOM 1017 N N . PHE A 1 130 ? -30.386 8.855 32.785 1.00 88.25 130 PHE A N 1
ATOM 1018 C CA . PHE A 1 130 ? -30.384 8.452 34.197 1.00 88.25 130 PHE A CA 1
ATOM 1019 C C . PHE A 1 130 ? -29.740 9.465 35.157 1.00 88.25 130 PHE A C 1
ATOM 1021 O O . PHE A 1 130 ? -30.083 9.457 36.338 1.00 88.25 130 PHE A O 1
ATOM 1028 N N . ALA A 1 131 ? -28.923 10.406 34.669 1.00 84.50 131 ALA A N 1
ATOM 1029 C CA . ALA A 1 131 ? -28.260 11.457 35.456 1.00 84.50 131 ALA A CA 1
ATOM 1030 C C . ALA A 1 131 ? -29.209 12.307 36.328 1.00 84.50 131 ALA A C 1
ATOM 1032 O O . ALA A 1 131 ? -28.804 12.850 37.351 1.00 84.50 131 ALA A O 1
ATOM 1033 N N . ARG A 1 132 ? -30.493 12.413 35.954 1.00 80.56 132 ARG A N 1
ATOM 1034 C CA . ARG A 1 132 ? -31.529 13.106 36.749 1.00 80.56 132 ARG A CA 1
ATOM 1035 C C . ARG A 1 132 ? -32.031 12.309 37.963 1.00 80.56 132 ARG A C 1
ATOM 1037 O O . ARG A 1 132 ? -32.816 12.839 38.743 1.00 80.56 132 ARG A O 1
ATOM 1044 N N . ARG A 1 133 ? -31.658 11.031 38.081 1.00 85.62 133 ARG A N 1
ATOM 1045 C CA . ARG A 1 133 ? -32.071 10.102 39.152 1.00 85.62 133 ARG A CA 1
ATOM 1046 C C . ARG A 1 133 ? -30.879 9.523 39.919 1.00 85.62 133 ARG A C 1
ATOM 1048 O O . ARG A 1 133 ? -31.048 9.173 41.080 1.00 85.62 133 ARG A O 1
ATOM 1055 N N . ASP A 1 134 ? -29.706 9.460 39.293 1.00 86.38 134 ASP A N 1
ATOM 1056 C CA . ASP A 1 134 ? -28.425 9.119 39.917 1.00 86.38 134 ASP A CA 1
ATOM 1057 C C . ASP A 1 134 ? -27.357 10.142 39.489 1.00 86.38 134 ASP A C 1
ATOM 1059 O O . ASP A 1 134 ? -26.895 10.143 38.346 1.00 86.38 134 ASP A O 1
ATOM 1063 N N . GLY A 1 135 ? -26.977 11.029 40.413 1.00 82.25 135 GLY A N 1
ATOM 1064 C CA . GLY A 1 135 ? -25.942 12.041 40.179 1.00 82.25 135 GLY A CA 1
ATOM 1065 C C . GLY A 1 135 ? -24.517 11.476 40.169 1.00 82.25 135 GLY A C 1
ATOM 1066 O O . GLY A 1 135 ? -23.668 11.987 39.444 1.00 82.25 135 GLY A O 1
ATOM 1067 N N . ALA A 1 136 ? -24.255 10.379 40.888 1.00 87.12 136 ALA A N 1
ATOM 1068 C CA . ALA A 1 136 ? -22.935 9.748 40.905 1.00 87.12 136 ALA A CA 1
ATOM 1069 C C . ALA A 1 136 ? -22.624 9.066 39.561 1.00 87.12 136 ALA A C 1
ATOM 1071 O O . ALA A 1 136 ? -21.465 9.002 39.145 1.00 87.12 136 ALA A O 1
ATOM 1072 N N . LEU A 1 137 ? -23.657 8.606 38.844 1.00 85.19 137 LEU A N 1
ATOM 1073 C CA . LEU A 1 137 ? -23.543 8.182 37.447 1.00 85.19 137 LEU A CA 1
ATOM 1074 C C . LEU A 1 137 ? -23.128 9.349 36.531 1.00 85.19 137 LEU A C 1
ATOM 1076 O O . LEU A 1 137 ? -22.309 9.158 35.635 1.00 85.19 137 LEU A O 1
ATOM 1080 N N . ALA A 1 138 ? -23.662 10.553 36.757 1.00 82.81 138 ALA A N 1
ATOM 1081 C CA . ALA A 1 138 ? -23.342 11.730 35.951 1.00 82.81 138 ALA A CA 1
ATOM 1082 C C . ALA A 1 138 ? -21.880 12.171 36.137 1.00 82.81 138 ALA A C 1
ATOM 1084 O O . ALA A 1 138 ? -21.162 12.340 35.153 1.00 82.81 138 ALA A O 1
ATOM 1085 N N . GLU A 1 139 ? -21.415 12.283 37.385 1.00 87.12 139 GLU A N 1
ATOM 1086 C CA . GLU A 1 139 ? -20.029 12.657 37.708 1.00 87.12 139 GLU A CA 1
ATOM 1087 C C . GLU A 1 139 ? -19.013 11.669 37.118 1.00 87.12 139 GLU A C 1
ATOM 1089 O O . GLU A 1 139 ? -18.058 12.068 36.452 1.00 87.12 139 GLU A O 1
ATOM 1094 N N . ARG A 1 140 ? -19.246 10.360 37.294 1.00 89.19 140 ARG A N 1
ATOM 1095 C CA . ARG A 1 140 ? -18.330 9.302 36.827 1.00 89.19 140 ARG A CA 1
ATOM 1096 C C . ARG A 1 140 ? -18.187 9.227 35.309 1.00 89.19 140 ARG A C 1
ATOM 1098 O O . ARG A 1 140 ? -17.189 8.693 34.833 1.00 89.19 140 ARG A O 1
ATOM 1105 N N . PHE A 1 141 ? -19.158 9.744 34.560 1.00 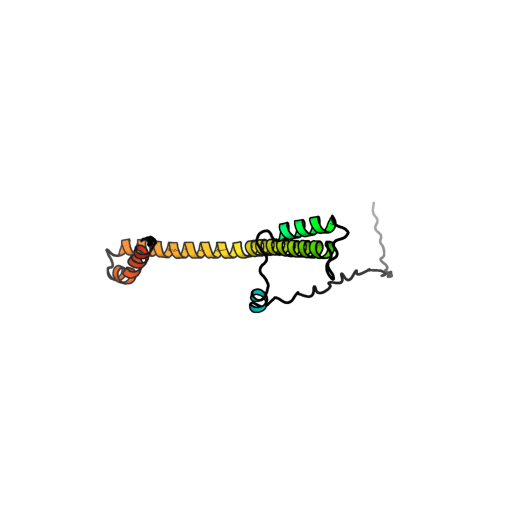89.56 141 PHE A N 1
ATOM 1106 C CA . PHE A 1 141 ? -19.164 9.747 33.096 1.00 89.56 141 PHE A CA 1
ATOM 1107 C C . PHE A 1 141 ? -19.018 11.153 32.485 1.00 89.56 141 PHE A C 1
ATOM 1109 O O . PHE A 1 141 ? -19.074 11.284 31.262 1.00 89.56 141 PHE A O 1
ATOM 1116 N N . ALA A 1 142 ? -18.761 12.192 33.292 1.00 84.62 142 ALA A N 1
ATOM 1117 C CA . ALA A 1 142 ? -18.619 13.574 32.824 1.00 84.62 142 ALA A CA 1
ATOM 1118 C C . ALA A 1 142 ? -17.579 13.713 31.695 1.00 84.62 142 ALA A C 1
ATOM 1120 O O . ALA A 1 142 ? -17.892 14.285 30.649 1.00 84.62 142 ALA A O 1
ATOM 1121 N N . PHE A 1 143 ? -16.421 13.052 31.841 1.00 89.19 143 PHE A N 1
ATOM 1122 C CA . PHE A 1 143 ? -15.335 13.013 30.849 1.00 89.19 143 PHE A CA 1
ATOM 1123 C C . PHE A 1 143 ? -15.780 12.550 29.448 1.00 89.19 143 PHE A C 1
ATOM 1125 O O . PHE A 1 143 ? -15.170 12.914 28.442 1.00 89.19 143 PHE A O 1
ATOM 1132 N N . LEU A 1 144 ? -16.834 11.730 29.369 1.00 86.00 144 LEU A N 1
ATOM 1133 C CA . LEU A 1 144 ? -17.363 11.198 28.116 1.00 86.00 144 LEU A CA 1
ATOM 1134 C C . LEU A 1 144 ? -18.224 12.235 27.379 1.00 86.00 144 LEU A C 1
ATOM 1136 O O . LEU A 1 144 ? -18.308 12.200 26.153 1.00 86.00 144 LEU A O 1
ATOM 1140 N N . SER A 1 145 ? -18.807 13.198 28.098 1.00 81.00 145 SER A N 1
ATOM 1141 C CA . SER A 1 145 ? -19.398 14.408 27.507 1.00 81.00 145 SER A CA 1
ATOM 1142 C C . SER A 1 145 ? -18.317 15.241 26.823 1.00 81.00 145 SER A C 1
ATOM 1144 O O . SER A 1 145 ? -18.445 15.565 25.643 1.00 81.00 145 SER A O 1
ATOM 1146 N N . ASP A 1 146 ? -17.242 15.527 27.560 1.00 83.06 146 ASP A N 1
ATOM 1147 C CA . ASP A 1 146 ? -16.188 16.463 27.160 1.00 83.06 146 ASP A CA 1
ATOM 1148 C C . ASP A 1 146 ? -15.363 15.923 25.986 1.00 83.06 146 ASP A C 1
ATOM 1150 O O . ASP A 1 146 ? -15.092 16.635 25.021 1.00 83.06 146 ASP A O 1
ATOM 1154 N N . ALA A 1 147 ? -15.040 14.626 26.002 1.00 85.00 147 ALA A N 1
ATOM 1155 C CA . ALA A 1 147 ? -14.353 13.959 24.897 1.00 85.00 147 ALA A CA 1
ATOM 1156 C C . ALA A 1 147 ? -15.170 13.951 23.587 1.00 85.00 147 ALA A C 1
ATOM 1158 O O . ALA A 1 147 ? -14.595 13.879 22.498 1.00 85.00 147 ALA A O 1
ATOM 1159 N N . LEU A 1 148 ? -16.504 14.022 23.677 1.00 83.38 148 LEU A N 1
ATOM 1160 C CA . LEU A 1 148 ? -17.400 14.050 22.518 1.00 83.38 148 LEU A CA 1
ATOM 1161 C C . LEU A 1 148 ? -17.663 15.469 22.001 1.00 83.38 148 LEU A C 1
ATOM 1163 O O . LEU A 1 148 ? -17.830 15.634 20.793 1.00 83.38 148 LEU A O 1
ATOM 1167 N N . THR A 1 149 ? -17.658 16.491 22.861 1.00 79.88 149 THR A N 1
ATOM 1168 C CA . THR A 1 149 ? -17.742 17.894 22.420 1.00 79.88 149 TH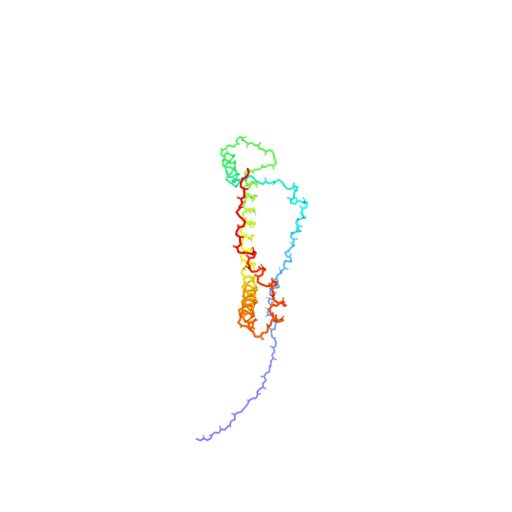R A CA 1
ATOM 1169 C C . THR A 1 149 ? -16.408 18.402 21.880 1.00 79.88 149 THR A C 1
ATOM 1171 O O . THR A 1 149 ? -16.394 18.985 20.797 1.00 79.88 149 THR A O 1
ATOM 1174 N N . ALA A 1 150 ? -15.282 18.126 22.544 1.00 69.50 150 ALA A N 1
ATOM 1175 C CA . ALA A 1 150 ? -13.957 18.585 22.112 1.00 69.50 150 ALA A CA 1
ATOM 1176 C C . ALA A 1 150 ? -13.612 18.169 20.668 1.00 69.50 150 ALA A C 1
ATOM 1178 O O . ALA A 1 150 ? -13.061 18.956 19.905 1.00 69.50 150 ALA A O 1
ATOM 1179 N N . LYS A 1 151 ? -14.013 16.959 20.257 1.00 58.03 151 LYS A N 1
ATOM 1180 C CA . LYS A 1 151 ? -13.774 16.418 18.907 1.00 58.03 151 LYS A CA 1
ATOM 1181 C C . LYS A 1 151 ? -14.721 16.975 17.826 1.00 58.03 151 LYS A C 1
ATOM 1183 O O . LYS A 1 151 ? -14.595 16.610 16.661 1.00 58.03 151 LYS A O 1
ATOM 1188 N N . SER A 1 152 ? -15.687 17.818 18.202 1.00 54.62 152 SER A N 1
ATOM 1189 C CA . SER A 1 152 ? -16.660 18.431 17.281 1.00 54.62 152 SER A CA 1
ATOM 1190 C C . SER A 1 152 ? -16.276 19.840 16.816 1.00 54.62 152 SER A C 1
ATOM 1192 O O . SER A 1 152 ? -16.877 20.345 15.870 1.00 54.62 152 SER A O 1
ATOM 1194 N N . ALA A 1 153 ? -15.257 20.453 17.426 1.00 49.94 153 ALA A N 1
ATOM 1195 C CA . ALA A 1 153 ? -14.666 21.694 16.943 1.00 49.94 153 ALA A CA 1
ATOM 1196 C C . ALA A 1 153 ? -13.698 21.388 15.781 1.00 49.94 153 ALA A C 1
ATOM 1198 O O . ALA A 1 153 ? -12.683 20.728 16.010 1.00 49.94 153 ALA A O 1
ATOM 1199 N N . PRO A 1 154 ? -13.967 21.837 14.540 1.00 53.59 154 PRO A N 1
ATOM 1200 C CA . PRO A 1 154 ? -12.973 21.754 13.482 1.00 53.59 154 PRO A CA 1
ATOM 1201 C C . PRO A 1 154 ? -11.859 22.762 13.777 1.00 53.59 154 PRO A C 1
ATOM 1203 O O . PRO A 1 154 ? -12.099 23.971 13.776 1.00 53.59 154 PRO A O 1
ATOM 1206 N N . GLU A 1 155 ? -10.637 22.278 13.996 1.00 52.75 155 GLU A N 1
ATOM 1207 C CA . GLU A 1 155 ? -9.448 23.126 13.916 1.00 52.75 155 GLU A CA 1
ATOM 1208 C C . GLU A 1 155 ? -9.351 23.660 12.484 1.00 52.75 155 GLU A C 1
ATOM 1210 O O . GLU A 1 155 ? -8.943 22.950 11.563 1.00 52.75 155 GLU A O 1
ATOM 1215 N N . GLN A 1 156 ? -9.787 24.903 12.273 1.00 49.44 156 GLN A N 1
ATOM 1216 C CA . GLN A 1 156 ? -9.548 25.573 11.003 1.00 49.44 156 GLN A CA 1
ATOM 1217 C C . GLN A 1 156 ? -8.040 25.818 10.882 1.00 49.44 156 GLN A C 1
ATOM 1219 O O . GLN A 1 156 ? -7.463 26.419 11.797 1.00 49.44 156 GLN A O 1
ATOM 1224 N N . PRO A 1 157 ? -7.387 25.362 9.797 1.00 58.62 157 PRO A N 1
ATOM 1225 C CA . PRO A 1 157 ? -5.979 25.643 9.591 1.00 58.62 157 PRO A CA 1
ATOM 1226 C C . PRO A 1 157 ? -5.812 27.156 9.471 1.00 58.62 157 PRO A C 1
ATOM 1228 O O . PRO A 1 157 ? -6.407 27.790 8.600 1.00 58.62 157 PRO A O 1
ATOM 1231 N N . LYS A 1 158 ? -5.011 27.737 10.364 1.00 54.50 158 LYS A N 1
ATOM 1232 C CA . LYS A 1 158 ? -4.497 29.087 10.157 1.00 54.50 158 LYS A CA 1
ATOM 1233 C C . LYS A 1 158 ? -3.443 28.995 9.065 1.00 54.50 158 LYS A C 1
ATOM 1235 O O . LYS A 1 158 ? -2.413 28.359 9.269 1.00 54.50 158 LYS A O 1
ATOM 1240 N N . GLU A 1 159 ? -3.737 29.588 7.920 1.00 57.16 159 GLU A N 1
ATOM 1241 C CA . GLU A 1 159 ? -2.733 29.865 6.901 1.00 57.16 159 GLU A CA 1
ATOM 1242 C C . GLU A 1 159 ? -1.843 31.014 7.414 1.00 57.16 159 GLU A C 1
ATOM 1244 O O . GLU A 1 159 ? -2.359 32.040 7.866 1.00 57.16 159 GLU A O 1
ATOM 1249 N N . GLU A 1 160 ? -0.523 30.801 7.386 1.00 58.12 160 GLU A N 1
ATOM 1250 C CA . GLU A 1 160 ? 0.541 31.805 7.574 1.00 58.12 160 GLU A CA 1
ATOM 1251 C C . GLU A 1 160 ? 1.311 31.970 6.253 1.00 58.12 160 GLU A C 1
ATOM 1253 O O . GLU A 1 160 ? 1.538 30.933 5.584 1.00 58.12 160 GLU A O 1
#

Organism: NCBI:txid927083

Radius of gyration: 36.6 Å; chains: 1; bounding box: 68×107×79 Å

Secondary structure (DSSP, 8-state):
-----------------------------PPPPPPPHHHHHHSPPPPTTHHHHHHHHHHHHHH-SS---TT--HHHHHHHHHHHHHHHHHHHHHHHHHHHHHHHHHHHHHHHHHHHHHHHHHHHHHHHHHTTT-HHHHHHHHHHHHHHHHTTS-------

pLDDT: mean 78.95, std 17.2, range [40.53, 96.38]

Foldseek 3Di:
DDDDDDDDDDDDDDDCDDDPPPVVPPPPPPDDDDDDPVNVVVDDDQDVCNLVVLVVVLVVQVVDPVDDDPPDHSVNSVVVSVVVVVVVVVVVVVVVVVCVVCVVVVVVVVVVVVVVVVVLVVLVVVLVVCCVPDVVSCVVCVVSVVVVVVVPDDPDDDDD